Protein AF-A0A062GUG9-F1 (afdb_monomer)

Mean predicted aligned error: 9.11 Å

Secondary structure (DSSP, 8-state):
-----------TTS-GGG----HHHHHHHHHHHHHHHHHHHHHHHHHHHHHTT--HHHHHHHHHHHHHHHHHHHHHHHH-BTTB--SS-------GGGHHHHHHHIIIIIHHHHHHHHHHHHHHHHHHHHHHHHHHGGGS-HHHHHHHHH-

Nearest PDB structures (foldseek):
  7xs7-assembly1_A  TM=2.842E-01  e=5.450E+00  Saccharomyces cerevisiae

Sequence (151 aa):
MHQDNINPERDPHISAEHQYLGMNKNILYGLQHVLTMYGGIIAPPLIIGAAAGLDASEIGLLVAAALFVGGLATVIQTIGFKYFGAKLPIVQGVSFAGVATILAIVSTGGGLPSAFGAVIVASLIGLLITPFFAKIIRFFPPVVTGCVITI

Foldseek 3Di:
DDDDDDDDPPPPPDDPQRDDPDPVVVVVVVVVVCVVCLVVQLVLLQLLCVLLVHDPVVSVVSSVVQSVVQVVLQVCQCCDDPPHHPVGNDGGGDDPLCSVVLSVCSVVPVGDVNSVVVVVVVVVVCVVCVVVVVVVCVVQPPVNVVVSVVD

Structure (mmCIF, N/CA/C/O backbone):
data_AF-A0A062GUG9-F1
#
_entry.id   AF-A0A062GUG9-F1
#
loop_
_atom_site.group_PDB
_atom_site.id
_atom_site.type_symbol
_atom_site.label_atom_id
_atom_site.label_alt_id
_atom_site.label_comp_id
_atom_site.label_asym_id
_atom_site.label_entity_id
_atom_site.label_seq_id
_atom_site.pdbx_PDB_ins_code
_atom_site.Cartn_x
_atom_site.Cartn_y
_atom_site.Cartn_z
_atom_site.occupancy
_atom_site.B_iso_or_equiv
_atom_site.auth_seq_id
_atom_site.auth_comp_id
_atom_site.auth_asym_id
_atom_site.auth_atom_id
_atom_site.pdbx_PDB_model_num
ATOM 1 N N . MET A 1 1 ? 46.266 7.293 -4.626 1.00 39.06 1 MET A N 1
ATOM 2 C CA . MET A 1 1 ? 46.347 8.559 -5.384 1.00 39.06 1 MET A CA 1
ATOM 3 C C . MET A 1 1 ? 45.973 8.275 -6.830 1.00 39.06 1 MET A C 1
ATOM 5 O O . MET A 1 1 ? 46.836 7.924 -7.617 1.00 39.06 1 MET A O 1
ATOM 9 N N . HIS A 1 2 ? 44.690 8.376 -7.164 1.00 39.53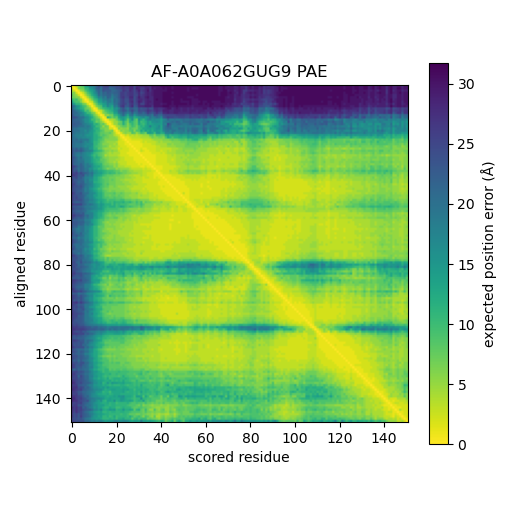 2 HIS A N 1
ATOM 10 C CA . HIS A 1 2 ? 44.274 8.688 -8.529 1.00 39.53 2 HIS A CA 1
ATOM 11 C C . HIS A 1 2 ? 42.963 9.460 -8.408 1.00 39.53 2 HIS A C 1
ATOM 13 O O . HIS A 1 2 ? 41.889 8.891 -8.236 1.00 39.53 2 HIS A O 1
ATOM 19 N N . GLN A 1 3 ? 43.116 10.776 -8.271 1.00 50.91 3 GLN A N 1
ATOM 20 C CA . GLN A 1 3 ? 42.037 11.717 -8.503 1.00 50.91 3 GLN A CA 1
ATOM 21 C C . GLN A 1 3 ? 41.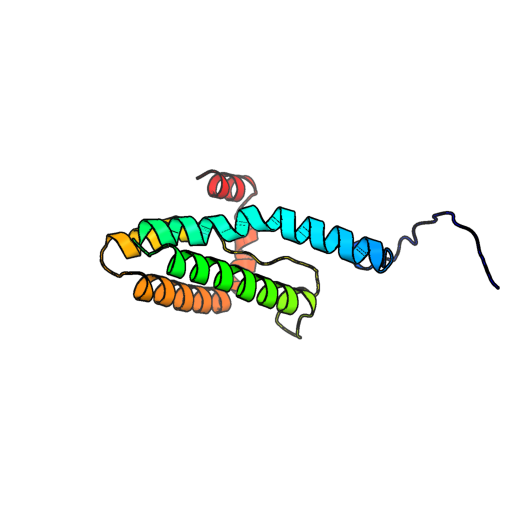984 11.924 -10.013 1.00 50.91 3 GLN A C 1
ATOM 23 O O . GLN A 1 3 ? 42.830 12.643 -10.527 1.00 50.91 3 GLN A O 1
ATOM 28 N N . ASP A 1 4 ? 40.992 11.340 -10.679 1.00 42.66 4 ASP A N 1
ATOM 29 C CA . ASP A 1 4 ? 40.610 11.732 -12.035 1.00 42.66 4 ASP A CA 1
ATOM 30 C C . ASP A 1 4 ? 39.196 12.325 -11.990 1.00 42.66 4 ASP A C 1
ATOM 32 O O . ASP A 1 4 ? 38.173 11.653 -12.062 1.00 42.66 4 ASP A O 1
ATOM 36 N N . ASN A 1 5 ? 39.183 13.618 -11.681 1.00 45.44 5 ASN A N 1
ATOM 37 C CA . ASN A 1 5 ? 38.521 14.680 -12.437 1.00 45.44 5 ASN A CA 1
ATOM 38 C C . ASN A 1 5 ? 37.211 14.350 -13.208 1.00 45.44 5 ASN A C 1
ATOM 40 O O . ASN A 1 5 ? 37.215 14.040 -14.393 1.00 45.44 5 ASN A O 1
ATOM 44 N N . ILE A 1 6 ? 36.081 14.520 -12.518 1.00 56.31 6 ILE A N 1
ATOM 45 C CA . ILE A 1 6 ? 34.860 15.247 -12.936 1.00 56.31 6 ILE A CA 1
ATOM 46 C C . ILE A 1 6 ? 34.853 15.928 -14.337 1.00 56.31 6 ILE A C 1
ATOM 48 O O . ILE A 1 6 ? 35.359 17.036 -14.470 1.00 56.31 6 ILE A O 1
ATOM 52 N N . ASN A 1 7 ? 34.156 15.349 -15.334 1.00 44.03 7 ASN A N 1
ATOM 53 C CA . ASN A 1 7 ? 33.018 15.948 -16.088 1.00 44.03 7 ASN A CA 1
ATOM 54 C C . ASN A 1 7 ? 32.365 14.895 -17.037 1.00 44.03 7 ASN A C 1
ATOM 56 O O . ASN A 1 7 ? 32.969 13.857 -17.280 1.00 44.03 7 ASN A O 1
ATOM 60 N N . PRO A 1 8 ? 31.127 15.065 -17.546 1.00 45.12 8 PRO A N 1
ATOM 61 C CA . PRO A 1 8 ? 29.969 14.252 -17.207 1.00 45.12 8 PRO A CA 1
ATOM 62 C C . PRO A 1 8 ? 29.394 13.627 -18.486 1.00 45.12 8 PRO A C 1
ATOM 64 O O . PRO A 1 8 ? 28.222 13.829 -18.815 1.00 45.12 8 PRO A O 1
ATOM 67 N N . GLU A 1 9 ? 30.241 12.973 -19.278 1.00 45.62 9 GLU A N 1
ATOM 68 C CA . GLU A 1 9 ? 29.782 12.256 -20.465 1.00 45.62 9 GLU A CA 1
ATOM 69 C C . GLU A 1 9 ? 28.974 11.054 -19.980 1.00 45.62 9 GLU A C 1
ATOM 71 O O . GLU A 1 9 ? 29.485 10.000 -19.612 1.00 45.62 9 GLU A O 1
ATOM 76 N N . ARG A 1 10 ? 27.676 11.321 -19.859 1.00 56.25 10 ARG A N 1
ATOM 77 C CA . ARG A 1 10 ? 26.579 10.406 -19.606 1.00 56.25 10 ARG A CA 1
ATOM 78 C C . ARG A 1 10 ? 26.765 9.216 -20.540 1.00 56.25 10 ARG A C 1
ATOM 80 O O . ARG A 1 10 ? 26.409 9.326 -21.708 1.00 56.25 10 ARG A O 1
ATOM 87 N N . ASP A 1 11 ? 27.345 8.126 -20.037 1.00 51.84 11 ASP A N 1
ATOM 88 C CA . ASP A 1 11 ? 27.415 6.874 -20.786 1.00 51.84 11 ASP A CA 1
ATOM 89 C C . ASP A 1 11 ? 25.983 6.560 -21.259 1.00 51.84 11 ASP A C 1
ATOM 91 O O . ASP A 1 11 ? 25.103 6.339 -20.413 1.00 51.84 11 ASP A O 1
ATOM 95 N N . PRO A 1 12 ? 25.695 6.626 -22.574 1.00 55.00 12 PRO A N 1
ATOM 96 C CA . PRO A 1 12 ? 24.333 6.518 -23.086 1.00 55.00 12 PRO A CA 1
ATOM 97 C C . PRO A 1 12 ? 23.713 5.145 -22.810 1.00 55.00 12 PRO A C 1
ATOM 99 O O . PRO A 1 12 ? 22.513 4.966 -23.010 1.00 55.00 12 PRO A O 1
ATOM 102 N N . HIS A 1 13 ? 24.523 4.174 -22.374 1.00 56.25 13 HIS A N 1
ATOM 103 C CA . HIS A 1 13 ? 24.124 2.786 -22.199 1.00 56.25 13 HIS A CA 1
ATOM 104 C C . HIS A 1 13 ? 23.746 2.404 -20.762 1.00 56.25 13 HIS A C 1
ATOM 106 O O . HIS A 1 13 ? 23.188 1.323 -20.567 1.00 56.25 13 HIS A O 1
ATOM 112 N N . ILE A 1 14 ? 23.971 3.265 -19.759 1.00 59.12 14 ILE A N 1
ATOM 113 C CA . ILE A 1 14 ? 23.524 3.000 -18.381 1.00 59.12 14 ILE A CA 1
ATOM 114 C C . ILE A 1 14 ? 22.201 3.724 -18.140 1.00 59.12 14 ILE A C 1
ATOM 116 O O . ILE A 1 14 ? 22.156 4.942 -17.952 1.00 59.12 14 ILE A O 1
ATOM 120 N N . SER A 1 15 ? 21.117 2.949 -18.129 1.00 63.91 15 SER A N 1
ATOM 121 C CA . SER A 1 15 ? 19.783 3.448 -17.804 1.00 63.91 15 SER A CA 1
ATOM 122 C C . SER A 1 15 ? 19.774 4.095 -16.410 1.00 63.91 15 SER A C 1
ATOM 124 O O . SER A 1 15 ? 20.456 3.626 -15.492 1.00 63.91 15 SER A O 1
ATOM 126 N N . ALA A 1 16 ? 19.059 5.212 -16.256 1.00 65.19 16 ALA A N 1
ATOM 127 C CA . ALA A 1 16 ? 19.159 6.097 -15.089 1.00 65.19 16 ALA A CA 1
ATOM 128 C C . ALA A 1 16 ? 18.867 5.381 -13.752 1.00 65.19 16 ALA A C 1
ATOM 130 O O . ALA A 1 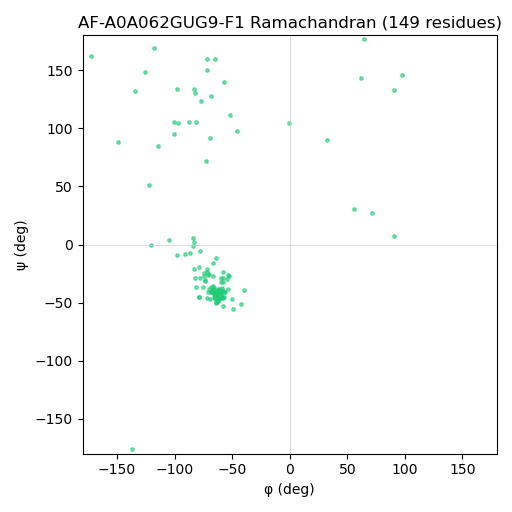16 ? 19.438 5.729 -12.722 1.00 65.19 16 ALA A O 1
ATOM 131 N N . GLU A 1 17 ? 18.035 4.343 -13.779 1.00 64.50 17 GLU A N 1
ATOM 132 C CA . GLU A 1 17 ? 17.684 3.482 -12.647 1.00 64.50 17 GLU A CA 1
ATOM 133 C C . GLU A 1 17 ? 18.843 2.627 -12.108 1.00 64.50 17 GLU A C 1
ATOM 135 O O . GLU A 1 17 ? 18.758 2.126 -10.988 1.00 64.50 17 GLU A O 1
ATOM 140 N N . HIS A 1 18 ? 19.933 2.474 -12.865 1.00 63.16 18 HIS A N 1
ATOM 141 C CA . HIS A 1 18 ? 21.117 1.707 -12.467 1.00 63.16 18 HIS A CA 1
ATOM 142 C C . HIS A 1 18 ? 22.308 2.589 -12.069 1.00 63.16 18 HIS A C 1
ATOM 144 O O . HIS A 1 18 ? 23.385 2.077 -11.759 1.00 63.16 18 HIS A O 1
ATOM 150 N N . GLN A 1 19 ? 22.135 3.913 -12.048 1.00 70.44 19 GLN A N 1
ATOM 151 C CA . GLN A 1 19 ? 23.203 4.832 -11.669 1.00 70.44 19 GLN A CA 1
ATOM 152 C C . GLN A 1 19 ? 23.405 4.862 -10.150 1.00 70.44 19 GLN A C 1
ATOM 154 O O . GLN A 1 19 ? 22.504 5.179 -9.374 1.00 70.44 19 GLN A O 1
ATOM 159 N N . TYR A 1 20 ? 24.631 4.580 -9.710 1.00 72.38 20 TYR A N 1
ATOM 160 C CA . TYR A 1 20 ? 25.021 4.703 -8.310 1.00 72.38 20 TYR A CA 1
ATOM 161 C C . TYR A 1 20 ? 25.493 6.134 -8.013 1.00 72.38 20 TYR A C 1
ATOM 163 O O . TYR A 1 20 ? 26.599 6.524 -8.380 1.00 72.38 20 TYR A O 1
ATOM 171 N N . LEU A 1 21 ? 24.666 6.926 -7.321 1.00 69.50 21 LEU A N 1
ATOM 172 C CA . LEU A 1 21 ? 24.940 8.342 -7.020 1.00 69.50 21 LEU A CA 1
ATOM 173 C C . LEU A 1 21 ? 25.834 8.549 -5.777 1.00 69.50 21 LEU A C 1
ATOM 175 O O . LEU A 1 21 ? 26.122 9.688 -5.399 1.00 69.50 21 LEU A O 1
ATOM 179 N N . GLY A 1 22 ? 26.288 7.461 -5.143 1.00 80.56 22 GLY A N 1
ATOM 180 C CA . GLY A 1 22 ? 27.040 7.457 -3.887 1.00 80.56 22 GLY A CA 1
ATOM 181 C C . GLY A 1 22 ? 26.158 7.197 -2.660 1.00 80.56 22 GLY A C 1
ATOM 182 O O . GLY A 1 22 ? 25.011 7.637 -2.600 1.00 80.56 22 GLY A O 1
ATOM 183 N N . MET A 1 23 ? 26.710 6.504 -1.655 1.00 81.31 23 MET A N 1
ATOM 184 C CA . MET A 1 23 ? 25.984 6.018 -0.467 1.00 81.31 23 MET A CA 1
ATOM 185 C C . MET A 1 23 ? 25.153 7.114 0.223 1.00 81.31 23 MET A C 1
ATOM 187 O O . MET A 1 23 ? 23.967 6.928 0.478 1.00 81.31 23 MET A O 1
ATOM 191 N N . ASN A 1 24 ? 25.746 8.290 0.448 1.00 85.44 24 ASN A N 1
ATOM 192 C CA . ASN A 1 24 ? 25.082 9.397 1.144 1.00 85.44 24 ASN A CA 1
ATOM 193 C C . ASN A 1 24 ? 23.877 9.944 0.363 1.00 85.44 24 ASN A C 1
ATOM 195 O O . ASN A 1 24 ? 22.830 10.214 0.948 1.00 85.44 24 ASN A O 1
ATOM 199 N N . LYS A 1 25 ? 24.011 10.091 -0.962 1.00 85.00 25 LYS A N 1
ATOM 200 C CA . LYS A 1 25 ? 22.926 10.590 -1.818 1.00 85.00 25 LYS A CA 1
ATOM 201 C C . LYS A 1 25 ? 21.813 9.556 -1.951 1.00 85.00 25 LYS A C 1
ATOM 203 O O . LYS A 1 25 ? 20.649 9.920 -1.851 1.00 85.00 25 LYS A O 1
ATOM 208 N N . ASN A 1 26 ? 22.158 8.277 -2.093 1.00 84.75 26 ASN A N 1
ATOM 209 C CA . ASN A 1 26 ? 21.177 7.194 -2.172 1.00 84.75 26 ASN A CA 1
ATOM 210 C C . ASN A 1 26 ? 20.343 7.080 -0.889 1.00 84.75 26 ASN A C 1
ATOM 212 O O . ASN A 1 26 ? 19.129 6.919 -0.971 1.00 84.75 26 ASN A O 1
ATOM 216 N N . ILE A 1 27 ? 20.968 7.218 0.286 1.00 87.38 27 ILE A N 1
ATOM 217 C CA . ILE A 1 27 ? 20.247 7.229 1.567 1.00 87.38 27 ILE A CA 1
ATOM 218 C C . ILE A 1 27 ? 19.317 8.443 1.652 1.00 87.38 27 ILE A C 1
ATOM 220 O O . ILE A 1 27 ? 18.154 8.293 2.020 1.00 87.38 27 ILE A O 1
ATOM 224 N N . LEU A 1 28 ? 19.794 9.635 1.278 1.00 90.81 28 LEU A N 1
ATOM 225 C CA . LEU A 1 28 ? 18.988 10.855 1.349 1.00 90.81 28 LEU A CA 1
ATOM 226 C C . LEU A 1 28 ? 17.790 10.818 0.388 1.00 90.81 28 LEU A C 1
ATOM 228 O O . LEU A 1 28 ? 16.673 11.136 0.794 1.00 90.81 28 LEU A O 1
ATOM 232 N N . TYR A 1 29 ? 17.995 10.386 -0.859 1.00 88.06 29 TYR A N 1
ATOM 233 C CA . TYR A 1 29 ? 16.908 10.216 -1.824 1.00 88.06 29 TYR A CA 1
ATOM 234 C C . TYR A 1 29 ? 15.952 9.095 -1.422 1.00 88.06 29 TYR A C 1
ATOM 236 O O . TYR A 1 29 ? 14.743 9.259 -1.561 1.00 88.06 29 TYR A O 1
ATOM 244 N N . GLY A 1 30 ? 16.462 7.991 -0.867 1.00 86.12 30 GLY A N 1
ATOM 245 C CA . GLY A 1 30 ? 15.632 6.929 -0.303 1.00 86.12 30 GLY A CA 1
ATOM 246 C C . GLY A 1 30 ? 14.735 7.449 0.821 1.00 86.12 30 GLY A C 1
ATOM 247 O O . GLY A 1 30 ? 13.532 7.199 0.815 1.00 86.12 30 GLY A O 1
ATOM 248 N N . LEU A 1 31 ? 15.288 8.254 1.733 1.00 88.81 31 LEU A N 1
ATOM 249 C CA . LEU A 1 31 ? 14.522 8.886 2.805 1.00 88.81 31 LEU A CA 1
ATOM 250 C C . LEU A 1 31 ? 13.468 9.855 2.256 1.00 88.81 31 LEU A C 1
ATOM 252 O O . LEU A 1 31 ? 12.309 9.778 2.651 1.00 88.81 31 LEU A O 1
ATOM 256 N N . GLN A 1 32 ? 13.837 10.731 1.316 1.00 91.31 32 GLN A N 1
ATOM 257 C CA . GLN A 1 32 ? 12.892 11.640 0.662 1.00 91.31 32 GLN A CA 1
ATOM 258 C C . GLN A 1 32 ? 11.746 10.867 -0.001 1.00 91.31 32 GLN A C 1
ATOM 260 O O . GLN A 1 32 ? 10.585 11.268 0.089 1.00 91.31 32 GLN A O 1
ATOM 265 N N . HIS A 1 33 ? 12.064 9.746 -0.643 1.00 87.25 33 HIS A N 1
ATOM 266 C CA . HIS A 1 33 ? 11.085 8.912 -1.319 1.00 87.25 33 HIS A CA 1
ATOM 267 C C . HIS A 1 33 ? 10.096 8.286 -0.327 1.00 87.25 33 HIS A C 1
ATOM 269 O O . HIS A 1 33 ? 8.885 8.376 -0.525 1.00 87.25 33 HIS A O 1
ATOM 275 N N . VAL A 1 34 ? 10.596 7.730 0.783 1.00 87.19 34 VAL A N 1
ATOM 276 C CA . VAL A 1 34 ? 9.756 7.186 1.862 1.00 87.19 34 VAL A CA 1
ATOM 277 C C . VAL A 1 34 ? 8.866 8.272 2.466 1.00 87.19 34 VAL A C 1
ATOM 279 O O . VAL A 1 34 ? 7.667 8.056 2.614 1.00 87.19 34 VAL A O 1
ATOM 282 N N . LEU A 1 35 ? 9.418 9.452 2.763 1.00 88.31 35 LEU A N 1
ATOM 283 C CA . LEU A 1 35 ? 8.657 10.573 3.327 1.00 88.31 35 LEU A CA 1
ATOM 284 C C . LEU A 1 35 ? 7.558 11.066 2.379 1.00 88.31 35 LEU A C 1
ATOM 286 O O . LEU A 1 35 ? 6.460 11.385 2.825 1.00 88.31 35 LEU A O 1
ATOM 290 N N . THR A 1 36 ? 7.833 11.086 1.075 1.00 89.25 36 THR A N 1
ATOM 291 C CA . THR A 1 36 ? 6.850 11.489 0.057 1.00 89.25 36 THR A CA 1
ATOM 292 C C . THR A 1 36 ? 5.716 10.468 -0.050 1.00 89.25 36 THR A C 1
ATOM 294 O O . THR A 1 36 ? 4.549 10.842 -0.134 1.00 89.25 36 THR A O 1
ATOM 297 N N . MET A 1 37 ? 6.044 9.175 0.001 1.00 88.81 37 MET A N 1
ATOM 298 C CA . MET A 1 37 ? 5.057 8.093 -0.070 1.00 88.81 37 MET A CA 1
ATOM 299 C C . MET A 1 37 ? 4.261 7.917 1.223 1.00 88.81 37 MET A C 1
ATOM 301 O O .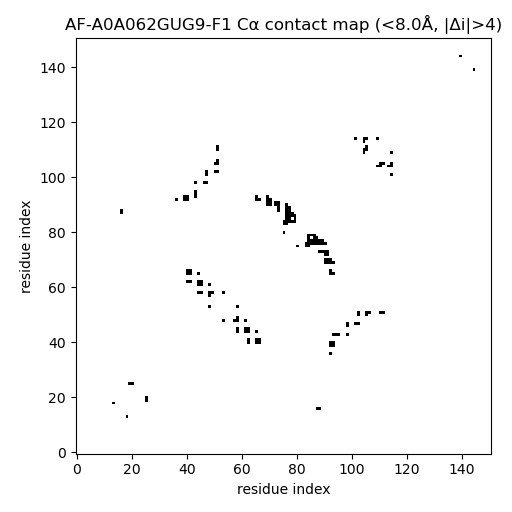 MET A 1 37 ? 3.133 7.424 1.174 1.00 88.81 37 MET A O 1
ATOM 305 N N . TYR A 1 38 ? 4.821 8.331 2.365 1.00 87.12 38 TYR A N 1
ATOM 306 C CA . TYR A 1 38 ? 4.219 8.160 3.684 1.00 87.12 38 TYR A CA 1
ATOM 307 C C . TYR A 1 38 ? 2.764 8.623 3.684 1.00 87.12 38 TYR A C 1
ATOM 309 O O . TYR A 1 38 ? 1.885 7.804 3.926 1.00 87.12 38 TYR A O 1
ATOM 317 N N . GLY A 1 39 ? 2.495 9.873 3.283 1.00 84.62 39 GLY A N 1
ATOM 318 C CA . GLY A 1 39 ? 1.146 10.451 3.275 1.00 84.62 39 GLY A CA 1
ATOM 319 C C . GLY A 1 39 ? 0.105 9.625 2.507 1.00 84.62 39 GLY A C 1
ATOM 320 O O . GLY A 1 39 ? -1.025 9.484 2.971 1.00 84.62 39 GLY A O 1
ATOM 321 N N . GLY A 1 40 ? 0.492 9.021 1.380 1.00 85.75 40 GLY A N 1
ATOM 322 C CA . GLY A 1 40 ? -0.395 8.161 0.593 1.00 85.75 40 GLY A CA 1
ATOM 323 C C . GLY A 1 40 ? -0.656 6.795 1.235 1.00 85.75 40 GLY A C 1
ATOM 324 O O . GLY A 1 40 ? -1.745 6.252 1.086 1.00 85.75 40 GLY A O 1
ATOM 325 N N . ILE A 1 41 ? 0.311 6.247 1.975 1.00 88.75 41 ILE A N 1
ATOM 326 C CA . ILE A 1 41 ? 0.218 4.905 2.570 1.00 88.75 41 ILE A CA 1
ATOM 327 C C . ILE A 1 41 ? -0.578 4.907 3.883 1.00 88.75 41 ILE A C 1
ATOM 329 O O . ILE A 1 41 ? -1.310 3.954 4.144 1.00 88.75 41 ILE A O 1
ATOM 333 N N . ILE A 1 42 ? -0.465 5.956 4.705 1.00 92.12 42 ILE A N 1
ATOM 334 C CA . ILE A 1 42 ? -1.185 6.054 5.994 1.00 92.12 42 ILE A CA 1
ATOM 335 C C . ILE A 1 42 ? -2.680 6.333 5.838 1.00 92.12 42 ILE A C 1
ATOM 337 O O . ILE A 1 42 ? -3.471 5.924 6.688 1.00 92.12 42 ILE A O 1
ATOM 341 N N . ALA A 1 43 ? -3.077 7.040 4.782 1.00 92.44 43 ALA A N 1
ATOM 342 C CA . ALA A 1 43 ? -4.449 7.506 4.624 1.00 92.44 43 ALA A CA 1
ATOM 343 C C . ALA A 1 43 ? -5.490 6.370 4.495 1.00 92.44 43 ALA A C 1
ATOM 345 O O . ALA A 1 43 ? -6.478 6.418 5.230 1.00 92.44 43 ALA A O 1
ATOM 346 N N . PRO A 1 44 ? -5.310 5.316 3.670 1.00 92.56 44 PRO A N 1
ATOM 347 C CA . PRO A 1 44 ? -6.302 4.241 3.586 1.00 92.56 44 PRO A CA 1
ATOM 348 C C . PRO A 1 44 ? -6.509 3.468 4.905 1.00 92.56 44 PRO A C 1
ATOM 350 O O . PRO A 1 44 ? -7.666 3.303 5.298 1.00 92.56 44 PRO A O 1
ATOM 353 N N . PRO A 1 45 ? -5.458 3.039 5.642 1.00 91.62 45 PRO A N 1
ATOM 354 C CA . PRO A 1 45 ? -5.616 2.429 6.966 1.00 91.62 45 PRO A CA 1
ATOM 355 C C . PRO A 1 45 ? -6.324 3.333 7.980 1.00 91.62 45 PRO A C 1
ATOM 357 O O . PRO A 1 45 ? -7.133 2.837 8.757 1.00 91.62 45 PRO A O 1
ATOM 360 N N . LEU A 1 46 ? -6.063 4.646 7.955 1.00 93.25 46 LEU A N 1
ATOM 361 C CA . LEU A 1 46 ? -6.751 5.619 8.812 1.00 93.25 46 LEU A CA 1
ATOM 362 C C . LEU A 1 46 ? -8.246 5.708 8.485 1.00 93.25 46 LEU A C 1
ATOM 364 O O . LEU A 1 46 ? -9.071 5.670 9.393 1.00 93.25 46 LEU A O 1
ATOM 368 N N . ILE A 1 47 ? -8.598 5.791 7.198 1.00 92.75 47 ILE A N 1
ATOM 369 C CA . ILE A 1 47 ? -9.992 5.883 6.738 1.00 92.75 47 ILE A CA 1
ATOM 370 C C . ILE A 1 47 ? -10.766 4.611 7.099 1.00 92.75 47 ILE A C 1
ATOM 372 O O . ILE A 1 47 ? -11.848 4.687 7.679 1.00 92.75 47 ILE A O 1
ATOM 376 N N . ILE A 1 48 ? -10.204 3.442 6.782 1.00 91.69 48 ILE A N 1
ATOM 377 C CA . ILE A 1 48 ? -10.817 2.143 7.090 1.00 91.69 48 ILE A CA 1
ATOM 378 C C . ILE A 1 48 ? -10.908 1.953 8.607 1.00 91.69 48 ILE A C 1
ATOM 380 O O . ILE A 1 48 ? -11.940 1.519 9.113 1.00 91.69 48 ILE A O 1
ATOM 384 N N . GLY A 1 49 ? -9.839 2.312 9.321 1.00 90.88 49 GLY A N 1
ATOM 385 C CA . GLY A 1 49 ? -9.730 2.208 10.768 1.00 90.88 49 GLY A CA 1
ATOM 386 C C . GLY A 1 49 ? -10.817 2.991 11.499 1.00 90.88 49 GLY A C 1
ATOM 387 O O . GLY A 1 49 ? -11.571 2.437 12.297 1.00 90.88 49 GLY A O 1
ATOM 388 N N . ALA A 1 50 ? -10.940 4.273 11.151 1.00 90.50 50 ALA A N 1
ATOM 389 C CA . ALA A 1 50 ? -11.942 5.168 11.713 1.00 90.50 50 ALA A CA 1
ATOM 390 C C . ALA A 1 50 ? -13.374 4.720 11.383 1.00 90.50 50 ALA A C 1
ATOM 392 O O . ALA A 1 50 ? -14.243 4.740 12.250 1.00 90.50 50 ALA A O 1
ATOM 393 N N . ALA A 1 51 ? -13.628 4.279 10.150 1.00 88.12 51 ALA A N 1
ATOM 394 C CA . ALA A 1 51 ? -14.959 3.839 9.745 1.00 88.12 51 ALA A CA 1
ATOM 395 C C . ALA A 1 51 ? -15.390 2.509 10.378 1.00 88.12 51 ALA A C 1
ATOM 397 O O . ALA A 1 51 ? -16.583 2.262 10.535 1.00 88.12 51 ALA A O 1
ATOM 398 N N . ALA A 1 52 ? -14.434 1.658 10.748 1.00 87.44 52 ALA A N 1
ATOM 399 C CA . ALA A 1 52 ? -14.701 0.430 11.483 1.00 87.44 52 ALA A CA 1
ATOM 400 C C . ALA A 1 52 ? -14.806 0.634 13.005 1.00 87.44 52 ALA A C 1
ATOM 402 O O . ALA A 1 52 ? -15.079 -0.332 13.714 1.00 87.44 52 ALA A O 1
ATOM 403 N N . GLY A 1 53 ? -14.619 1.864 13.501 1.00 86.62 53 GLY A N 1
ATOM 404 C CA . GLY A 1 53 ? -14.738 2.192 14.924 1.00 86.62 53 GLY A CA 1
ATOM 405 C C . GLY A 1 53 ? -13.607 1.640 15.793 1.00 86.62 53 GLY A C 1
ATOM 406 O O . GLY A 1 53 ? -13.837 1.370 16.966 1.00 86.62 53 GLY A O 1
ATOM 407 N N . LEU A 1 54 ? -12.418 1.441 15.216 1.00 89.94 54 LEU A N 1
ATOM 408 C CA . LEU A 1 54 ? -11.232 0.956 15.928 1.00 89.94 54 LEU A CA 1
ATOM 409 C C . LEU A 1 54 ? -10.652 2.025 16.862 1.00 89.94 54 LEU A C 1
ATOM 411 O O . LEU A 1 54 ? -10.689 3.223 16.560 1.00 89.94 54 LEU A O 1
ATOM 415 N N . ASP A 1 55 ? -10.026 1.578 17.946 1.00 92.75 55 ASP A N 1
ATOM 416 C CA . ASP A 1 55 ? -9.298 2.455 18.857 1.00 92.75 55 ASP A CA 1
ATOM 417 C C . ASP A 1 55 ? -7.994 2.971 18.226 1.00 92.75 55 ASP A C 1
ATOM 419 O O . ASP A 1 55 ? -7.417 2.383 17.306 1.00 92.75 55 ASP A O 1
ATOM 423 N N . ALA A 1 56 ? -7.460 4.073 18.762 1.00 90.50 56 ALA A N 1
ATOM 424 C CA . ALA A 1 56 ? -6.234 4.693 18.248 1.00 90.50 56 ALA A CA 1
ATOM 425 C C . ALA A 1 56 ? -5.020 3.738 18.239 1.00 90.50 56 ALA A C 1
ATOM 427 O O . ALA A 1 56 ? -4.161 3.835 17.360 1.00 90.50 56 ALA A O 1
ATOM 428 N N . SER A 1 57 ? -4.952 2.804 19.192 1.00 92.69 57 SER A N 1
ATOM 429 C CA . SER A 1 57 ? -3.910 1.771 19.248 1.00 92.69 57 SER A CA 1
ATOM 430 C C . SER A 1 57 ? -4.012 0.787 18.079 1.00 92.69 57 SER A C 1
ATOM 432 O O . SER A 1 57 ? -2.998 0.433 17.476 1.00 92.69 57 SER A O 1
ATOM 434 N N . GLU A 1 58 ? -5.225 0.380 17.717 1.00 92.75 58 GLU A N 1
ATOM 435 C CA . GLU A 1 58 ? -5.486 -0.575 16.642 1.00 92.75 58 GLU A CA 1
ATOM 436 C C . GLU A 1 58 ? -5.320 0.070 15.263 1.00 92.75 58 GLU A C 1
ATOM 438 O O . GLU A 1 58 ? -4.760 -0.534 14.349 1.00 92.75 58 GLU A O 1
ATOM 443 N N . ILE A 1 59 ? -5.717 1.337 15.121 1.00 93.62 59 ILE A N 1
ATOM 444 C CA . ILE A 1 59 ? -5.415 2.138 13.930 1.00 93.62 59 ILE A CA 1
ATOM 445 C C . ILE A 1 59 ? -3.896 2.276 13.761 1.00 93.62 59 ILE A C 1
ATOM 447 O O . ILE A 1 59 ? -3.376 2.092 12.659 1.00 93.62 59 ILE A O 1
ATOM 451 N N . GLY A 1 60 ? -3.166 2.537 14.850 1.00 93.44 60 GLY A N 1
ATOM 452 C CA . GLY A 1 60 ? -1.702 2.554 14.844 1.00 93.44 60 GLY A CA 1
ATOM 453 C C . GLY A 1 60 ? -1.103 1.222 14.383 1.00 93.44 60 GLY A C 1
ATOM 454 O O . GLY A 1 60 ? -0.163 1.210 13.586 1.00 93.44 60 GLY A O 1
ATOM 455 N N . LEU A 1 61 ? -1.691 0.101 14.810 1.00 94.00 61 LEU A N 1
ATOM 456 C CA . LEU A 1 61 ? -1.297 -1.232 14.358 1.00 94.00 61 LEU A CA 1
ATOM 457 C C . LEU A 1 61 ? -1.567 -1.439 12.860 1.00 94.00 61 LEU A C 1
ATOM 459 O O . LEU A 1 61 ? -0.694 -1.952 12.162 1.00 94.00 61 LEU A O 1
ATOM 463 N N . LEU A 1 62 ? -2.724 -1.012 12.343 1.00 92.56 62 LEU A N 1
ATOM 464 C CA . LEU A 1 62 ? -3.042 -1.086 10.911 1.00 92.56 62 LEU A CA 1
ATOM 465 C C . LEU A 1 62 ? -2.064 -0.271 10.064 1.00 92.56 62 LEU A C 1
ATOM 467 O O . LEU A 1 62 ? -1.604 -0.741 9.024 1.00 92.56 62 LEU A O 1
ATOM 471 N N . VAL A 1 63 ? -1.718 0.933 10.518 1.00 93.25 63 VAL A N 1
ATOM 472 C CA . VAL A 1 63 ? -0.724 1.791 9.864 1.00 93.25 63 VAL A CA 1
ATOM 473 C C . VAL A 1 63 ? 0.650 1.124 9.852 1.00 93.25 63 VAL A C 1
ATOM 475 O O . VAL A 1 63 ? 1.289 1.044 8.800 1.00 93.25 63 VAL A O 1
ATOM 478 N N . ALA A 1 64 ? 1.101 0.612 10.998 1.00 93.50 64 ALA A N 1
ATOM 479 C CA . ALA A 1 64 ? 2.383 -0.076 11.104 1.00 93.50 64 ALA A CA 1
ATOM 480 C C . ALA A 1 64 ? 2.427 -1.324 10.208 1.00 93.50 64 ALA A C 1
ATOM 482 O O . ALA A 1 64 ? 3.404 -1.532 9.488 1.00 93.50 64 ALA A O 1
ATOM 483 N N . ALA A 1 65 ? 1.350 -2.113 10.191 1.00 93.38 65 ALA A N 1
ATOM 484 C CA . ALA A 1 65 ? 1.218 -3.282 9.331 1.00 93.38 65 ALA A CA 1
ATOM 485 C C . ALA A 1 65 ? 1.244 -2.903 7.842 1.00 93.38 65 ALA A C 1
ATOM 487 O O . ALA A 1 65 ? 1.954 -3.537 7.064 1.00 93.38 65 ALA A O 1
ATOM 488 N N . ALA A 1 66 ? 0.535 -1.844 7.442 1.00 92.06 66 ALA A N 1
ATOM 489 C CA . ALA A 1 66 ? 0.519 -1.357 6.065 1.00 92.06 66 ALA A CA 1
ATOM 490 C C . ALA A 1 66 ? 1.908 -0.901 5.592 1.00 92.06 66 ALA A C 1
ATOM 492 O O . ALA A 1 66 ? 2.342 -1.279 4.503 1.00 92.06 66 ALA A O 1
ATOM 493 N N . LEU A 1 67 ? 2.629 -0.136 6.418 1.00 92.38 67 LEU A N 1
ATOM 494 C CA . LEU A 1 67 ? 3.993 0.311 6.115 1.00 92.38 67 LEU A CA 1
ATOM 495 C C . LEU A 1 67 ? 4.971 -0.865 6.044 1.00 92.38 67 LEU A C 1
ATOM 497 O O . LEU A 1 67 ? 5.800 -0.926 5.137 1.00 92.38 67 LEU A O 1
ATOM 501 N N . PHE A 1 68 ? 4.850 -1.821 6.965 1.00 93.44 68 PHE A N 1
ATOM 502 C CA . PHE A 1 68 ? 5.697 -3.007 6.995 1.00 93.44 68 PHE A CA 1
ATOM 503 C C . PHE A 1 68 ? 5.491 -3.889 5.757 1.00 93.44 68 PHE A C 1
ATOM 505 O O . PHE A 1 68 ? 6.451 -4.232 5.066 1.00 93.44 68 PHE A O 1
ATOM 512 N N . VAL A 1 69 ? 4.236 -4.214 5.434 1.00 92.50 69 VAL A N 1
ATOM 513 C CA . VAL A 1 69 ? 3.897 -5.049 4.276 1.00 92.50 69 VAL A CA 1
ATOM 514 C C . VAL A 1 69 ? 4.205 -4.323 2.964 1.00 92.50 69 VAL A C 1
ATOM 516 O O . VAL A 1 69 ? 4.751 -4.944 2.056 1.00 92.50 69 VAL A O 1
ATOM 519 N N . GLY A 1 70 ? 3.938 -3.017 2.862 1.00 91.38 70 GLY A N 1
ATOM 520 C CA . GLY A 1 70 ? 4.295 -2.207 1.690 1.00 91.38 70 GLY A CA 1
ATOM 521 C C . GLY A 1 70 ? 5.807 -2.141 1.454 1.00 91.38 70 GLY A C 1
ATOM 522 O O . GLY A 1 70 ? 6.275 -2.303 0.324 1.00 91.38 70 GLY A O 1
ATOM 523 N N . GLY A 1 71 ? 6.597 -2.005 2.524 1.00 90.31 71 GLY A N 1
ATOM 524 C CA . GLY A 1 71 ? 8.056 -2.089 2.462 1.00 90.31 71 GLY A CA 1
ATOM 525 C C . GLY A 1 71 ? 8.538 -3.462 1.991 1.00 90.31 71 GLY A C 1
ATOM 526 O O . GLY A 1 71 ? 9.342 -3.550 1.062 1.00 90.31 71 GLY A O 1
ATOM 527 N N . LEU A 1 72 ? 7.994 -4.541 2.559 1.00 91.69 72 LEU A N 1
ATOM 528 C CA . LEU A 1 72 ? 8.316 -5.907 2.143 1.00 91.69 72 LEU A CA 1
ATOM 529 C C . LEU A 1 72 ? 7.955 -6.155 0.670 1.00 91.69 72 LEU A C 1
ATOM 531 O O . LEU A 1 72 ? 8.770 -6.680 -0.086 1.00 91.69 72 LEU A O 1
ATOM 535 N N . ALA A 1 73 ? 6.767 -5.729 0.243 1.00 90.12 73 ALA A N 1
ATOM 536 C CA . ALA A 1 73 ? 6.317 -5.838 -1.140 1.00 90.12 73 ALA A CA 1
ATOM 537 C C . ALA A 1 73 ? 7.224 -5.046 -2.094 1.00 90.12 73 ALA A C 1
ATOM 539 O O . ALA A 1 73 ? 7.580 -5.544 -3.159 1.00 90.12 73 ALA A O 1
ATOM 540 N N . THR A 1 74 ? 7.674 -3.856 -1.691 1.00 89.88 74 THR A N 1
ATOM 541 C CA . THR A 1 74 ? 8.644 -3.050 -2.449 1.00 89.88 74 THR A CA 1
ATOM 542 C C . THR A 1 74 ? 9.979 -3.776 -2.607 1.00 89.88 74 THR A C 1
ATOM 544 O O . THR A 1 74 ? 10.530 -3.822 -3.708 1.00 89.88 74 THR A O 1
ATOM 547 N N . VAL A 1 75 ? 10.496 -4.388 -1.537 1.00 89.12 75 VAL A N 1
ATOM 548 C CA . VAL A 1 75 ? 11.736 -5.178 -1.586 1.00 89.12 75 VAL A CA 1
ATOM 549 C C . VAL A 1 75 ? 11.575 -6.379 -2.518 1.00 89.12 75 VAL A C 1
ATOM 551 O O . VAL A 1 75 ? 12.428 -6.600 -3.375 1.00 89.12 75 VAL A O 1
ATOM 554 N N . ILE A 1 76 ? 10.462 -7.111 -2.416 1.00 89.56 76 ILE A N 1
ATOM 555 C CA . ILE A 1 76 ? 10.154 -8.245 -3.299 1.00 89.56 76 ILE A CA 1
ATOM 556 C C . ILE A 1 76 ? 10.083 -7.792 -4.765 1.00 89.56 76 ILE A C 1
ATOM 558 O O . ILE A 1 76 ? 10.652 -8.447 -5.638 1.00 89.56 76 ILE A O 1
ATOM 562 N N . GLN A 1 77 ? 9.439 -6.655 -5.038 1.00 87.44 77 GLN A N 1
ATOM 563 C CA . GLN A 1 77 ? 9.295 -6.099 -6.383 1.00 87.44 77 GLN A CA 1
ATOM 564 C C . GLN A 1 77 ? 10.637 -5.639 -6.977 1.00 87.44 77 GLN A C 1
ATOM 566 O O . GLN A 1 77 ? 10.863 -5.799 -8.181 1.00 87.44 77 GLN A O 1
ATOM 571 N N . THR A 1 78 ? 11.518 -5.108 -6.122 1.00 86.50 78 THR A N 1
ATOM 572 C CA . THR A 1 78 ? 12.836 -4.577 -6.494 1.00 86.50 78 THR A CA 1
ATOM 573 C C . THR A 1 78 ? 13.863 -5.685 -6.712 1.00 86.50 78 THR A C 1
ATOM 575 O O . THR A 1 78 ? 14.581 -5.652 -7.705 1.00 86.50 78 THR A O 1
ATOM 578 N N . ILE A 1 79 ? 13.932 -6.682 -5.822 1.00 85.88 79 ILE A N 1
ATOM 579 C CA . ILE A 1 79 ? 14.846 -7.825 -5.977 1.00 85.88 79 ILE A CA 1
ATOM 580 C C . ILE A 1 79 ? 14.378 -8.705 -7.141 1.00 85.88 79 ILE A C 1
ATOM 582 O O . ILE A 1 79 ? 15.174 -9.050 -8.013 1.00 85.88 79 ILE A O 1
ATOM 586 N N . GLY A 1 80 ? 13.077 -9.013 -7.174 1.00 79.06 80 GLY A N 1
ATOM 587 C CA . GLY A 1 80 ? 12.438 -9.854 -8.179 1.00 79.06 80 GLY A CA 1
ATOM 588 C C . GLY A 1 80 ? 12.950 -11.303 -8.221 1.00 79.06 80 GLY A C 1
ATOM 589 O O . GLY A 1 80 ? 14.134 -11.606 -8.108 1.00 79.06 80 GLY A O 1
ATOM 590 N N . PHE A 1 81 ? 12.043 -12.238 -8.469 1.00 80.12 81 PHE A N 1
ATOM 591 C CA . PHE A 1 81 ? 12.311 -13.635 -8.802 1.00 80.12 81 PHE A CA 1
ATOM 592 C C . PHE A 1 81 ? 11.772 -13.954 -10.204 1.00 80.12 81 PHE A C 1
ATOM 594 O O . PHE A 1 81 ? 11.042 -13.170 -10.797 1.00 80.12 81 PHE A O 1
ATOM 601 N N . LYS A 1 82 ? 12.124 -15.123 -10.758 1.00 67.50 82 LYS A N 1
ATOM 602 C CA . LYS A 1 82 ? 11.880 -15.523 -12.164 1.00 67.50 82 LYS A CA 1
ATOM 603 C C . LYS A 1 82 ? 10.512 -15.119 -12.757 1.00 67.50 82 LYS A C 1
ATOM 605 O O . LYS A 1 82 ? 10.476 -14.733 -13.919 1.00 67.50 82 LYS A O 1
ATOM 610 N N . TYR A 1 83 ? 9.425 -15.206 -11.986 1.00 71.62 83 TYR A N 1
ATOM 611 C CA . TYR A 1 83 ? 8.062 -14.865 -12.428 1.00 71.62 83 TYR A CA 1
ATOM 612 C C . TYR A 1 83 ? 7.387 -13.745 -11.613 1.00 71.62 83 TYR A C 1
ATOM 614 O O . TYR A 1 83 ? 6.247 -13.397 -11.903 1.00 71.62 83 TYR A O 1
ATOM 622 N N . PHE A 1 84 ? 8.058 -13.188 -10.601 1.00 76.31 84 PHE A N 1
ATOM 623 C CA . PHE A 1 84 ? 7.487 -12.204 -9.675 1.00 76.31 84 PHE A CA 1
ATOM 624 C C . PHE A 1 84 ? 8.448 -11.040 -9.474 1.00 76.31 84 PHE A C 1
ATOM 626 O O . PHE A 1 84 ? 9.610 -11.259 -9.166 1.00 76.31 84 PHE A O 1
ATOM 633 N N . GLY A 1 85 ? 7.963 -9.807 -9.577 1.00 73.56 85 GLY A N 1
ATOM 634 C CA . GLY A 1 85 ? 8.789 -8.611 -9.420 1.00 73.56 85 GLY A CA 1
ATOM 635 C C . GLY A 1 85 ? 9.386 -8.116 -10.737 1.00 73.56 85 GLY A C 1
ATOM 636 O O . GLY A 1 85 ? 9.933 -8.877 -11.532 1.00 73.56 85 GLY A O 1
ATOM 637 N N . ALA A 1 86 ? 9.270 -6.810 -10.965 1.00 80.75 86 ALA A N 1
ATOM 638 C CA . ALA A 1 86 ? 9.726 -6.141 -12.180 1.00 80.75 86 ALA A CA 1
ATOM 639 C C . ALA A 1 86 ? 11.246 -5.910 -12.211 1.00 80.75 86 ALA A C 1
ATOM 641 O O . ALA A 1 86 ? 11.747 -5.433 -13.224 1.00 80.75 86 ALA A O 1
ATOM 642 N N . LYS A 1 87 ? 11.967 -6.223 -11.119 1.00 82.38 87 LYS A N 1
ATOM 643 C CA . LYS A 1 87 ? 13.394 -5.892 -10.925 1.00 82.38 87 LYS A CA 1
ATOM 644 C C . LYS A 1 87 ? 13.682 -4.397 -11.076 1.00 82.38 87 LYS A C 1
ATOM 646 O O . LYS A 1 87 ? 14.757 -3.987 -11.504 1.00 82.38 87 LYS A O 1
ATOM 651 N N . LEU A 1 88 ? 12.683 -3.594 -10.731 1.00 81.75 88 LEU A N 1
ATOM 652 C CA . LEU A 1 88 ? 12.715 -2.143 -10.761 1.00 81.75 88 LEU A CA 1
ATOM 653 C C . LEU A 1 88 ? 12.319 -1.629 -9.374 1.00 81.75 88 LEU A C 1
ATOM 655 O O . LEU A 1 88 ? 11.496 -2.276 -8.714 1.00 81.75 88 LEU A O 1
ATOM 659 N N . PRO A 1 89 ? 12.860 -0.478 -8.937 1.00 76.56 89 PRO A N 1
ATOM 660 C CA . PRO A 1 89 ? 12.526 0.139 -7.657 1.00 76.56 89 PRO A CA 1
ATOM 661 C C . PRO A 1 89 ? 11.114 0.746 -7.706 1.00 76.56 89 PRO A C 1
ATOM 663 O O . PRO A 1 89 ? 10.932 1.959 -7.779 1.00 76.56 89 PRO A O 1
ATOM 666 N N . ILE A 1 90 ? 10.097 -0.119 -7.711 1.00 83.31 90 ILE A N 1
ATOM 667 C CA . ILE A 1 90 ? 8.682 0.255 -7.750 1.00 83.31 90 ILE A CA 1
ATOM 668 C C . ILE A 1 90 ? 8.126 0.143 -6.336 1.00 83.31 90 ILE A C 1
ATOM 670 O O . ILE A 1 90 ? 7.869 -0.961 -5.845 1.00 83.31 90 ILE A O 1
ATOM 674 N N . VAL A 1 91 ? 7.910 1.290 -5.699 1.00 84.81 91 VAL A N 1
ATOM 675 C CA . VAL A 1 91 ? 7.351 1.334 -4.349 1.00 84.81 91 VAL A CA 1
ATOM 676 C C . VAL A 1 91 ? 5.898 0.883 -4.350 1.00 84.81 91 VAL A C 1
ATOM 678 O O . VAL A 1 91 ? 5.071 1.364 -5.122 1.00 84.81 91 VAL A O 1
ATOM 681 N N . GLN A 1 92 ? 5.617 -0.077 -3.477 1.00 89.31 92 GLN A N 1
ATOM 682 C CA . GLN A 1 92 ? 4.299 -0.641 -3.241 1.00 89.31 92 GLN A CA 1
ATOM 683 C C . GLN A 1 92 ? 3.676 0.025 -2.014 1.00 89.31 92 GLN A C 1
ATOM 685 O O . GLN A 1 92 ? 4.313 0.165 -0.970 1.00 89.31 92 GLN A O 1
ATOM 690 N N . GLY A 1 93 ? 2.415 0.421 -2.151 1.00 86.50 93 GLY A N 1
ATOM 691 C CA . GLY A 1 93 ? 1.628 1.046 -1.096 1.00 86.50 93 GLY A CA 1
ATOM 692 C C . GLY A 1 93 ? 0.213 0.483 -1.048 1.00 86.50 93 GLY A C 1
ATOM 693 O O . GLY A 1 93 ? -0.140 -0.432 -1.793 1.00 86.50 93 GLY A O 1
ATOM 694 N N . VAL A 1 94 ? -0.609 1.046 -0.165 1.00 89.00 94 VAL A N 1
ATOM 695 C CA . VAL A 1 94 ? -2.023 0.672 -0.056 1.00 89.00 94 VAL A CA 1
ATOM 696 C C . VAL A 1 94 ? -2.827 1.414 -1.124 1.00 89.00 94 VAL A C 1
ATOM 698 O O . VAL A 1 94 ? -2.698 2.626 -1.276 1.00 89.00 94 VAL A O 1
ATOM 701 N N . SER A 1 95 ? -3.655 0.688 -1.877 1.00 88.81 95 SER A N 1
ATOM 702 C CA . SER A 1 95 ? -4.482 1.271 -2.938 1.00 88.81 95 SER A CA 1
ATOM 703 C C . SER A 1 95 ? -5.773 1.877 -2.387 1.00 88.81 95 SER A C 1
ATOM 705 O O . SER A 1 95 ? -6.506 1.223 -1.644 1.00 88.81 95 SER A O 1
ATOM 707 N N . PHE A 1 96 ? -6.102 3.094 -2.828 1.00 88.56 96 PHE A N 1
ATOM 708 C CA . PHE A 1 96 ? -7.383 3.742 -2.527 1.00 88.56 96 PHE A CA 1
ATOM 709 C C . PHE A 1 96 ? -8.571 3.113 -3.261 1.00 88.56 96 PHE A C 1
ATOM 711 O O . PHE A 1 96 ? -9.701 3.224 -2.793 1.00 88.56 96 PHE A O 1
ATOM 718 N N . ALA A 1 97 ? -8.329 2.397 -4.364 1.00 88.50 97 ALA A N 1
ATOM 719 C CA . ALA A 1 97 ? -9.390 1.837 -5.202 1.00 88.50 97 ALA A CA 1
ATOM 720 C C . ALA A 1 97 ? -10.313 0.860 -4.448 1.00 88.50 97 ALA A C 1
ATOM 722 O O . ALA A 1 97 ? -11.480 0.714 -4.793 1.00 88.50 97 ALA A O 1
ATOM 723 N N . GLY A 1 98 ? -9.799 0.184 -3.414 1.00 87.44 98 GLY A N 1
ATOM 724 C CA . GLY A 1 98 ? -10.568 -0.769 -2.608 1.00 87.44 98 GLY A CA 1
ATOM 725 C C . GLY A 1 98 ? -11.259 -0.168 -1.382 1.00 87.44 98 GLY A C 1
ATOM 726 O O . GLY A 1 98 ? -12.035 -0.870 -0.736 1.00 87.44 98 GLY A O 1
ATOM 727 N N . VAL A 1 99 ? -10.991 1.098 -1.036 1.00 91.38 99 VAL A N 1
ATOM 728 C CA . VAL A 1 99 ? -11.452 1.693 0.232 1.00 91.38 99 VAL A CA 1
ATOM 729 C C . VAL A 1 99 ? -12.975 1.742 0.281 1.00 91.38 99 VAL A C 1
ATOM 731 O O . VAL A 1 99 ? -13.556 1.231 1.232 1.00 91.38 99 VAL A O 1
ATOM 734 N N . ALA A 1 100 ? -13.632 2.258 -0.761 1.00 90.31 100 ALA A N 1
ATOM 735 C CA . ALA A 1 100 ? -15.094 2.337 -0.816 1.00 90.31 100 ALA A CA 1
ATOM 736 C C . ALA A 1 100 ? -15.766 0.961 -0.634 1.00 90.31 100 ALA A C 1
ATOM 738 O O . ALA A 1 100 ? -16.732 0.831 0.117 1.00 90.31 100 ALA A O 1
ATOM 739 N N . THR A 1 101 ? -15.211 -0.084 -1.254 1.00 90.88 101 THR A N 1
ATOM 740 C CA . THR A 1 101 ? -15.710 -1.460 -1.126 1.00 90.88 101 THR A CA 1
ATOM 741 C C . THR A 1 101 ? -15.539 -2.000 0.292 1.00 90.88 101 THR A C 1
ATOM 743 O O . THR A 1 101 ? -16.464 -2.597 0.837 1.00 90.88 101 THR A O 1
ATOM 746 N N . ILE A 1 102 ? -14.380 -1.770 0.918 1.00 91.75 102 ILE A N 1
ATOM 747 C CA . ILE A 1 102 ? -14.127 -2.176 2.308 1.00 91.75 102 ILE A CA 1
ATOM 748 C C . ILE A 1 102 ? -15.114 -1.485 3.253 1.00 91.75 102 ILE A C 1
ATOM 750 O O . ILE A 1 102 ? -15.719 -2.147 4.094 1.00 91.75 102 ILE A O 1
ATOM 754 N N . LEU A 1 103 ? -15.332 -0.179 3.075 1.00 91.50 103 LEU A N 1
ATOM 755 C CA . LEU A 1 103 ? -16.292 0.590 3.870 1.00 91.50 103 LEU A CA 1
ATOM 756 C C . LEU A 1 103 ? -17.721 0.048 3.732 1.00 91.50 103 LEU A C 1
ATOM 758 O O . LEU A 1 103 ? -18.433 -0.052 4.728 1.00 91.50 103 LEU A O 1
ATOM 762 N N . ALA A 1 104 ? -18.124 -0.357 2.526 1.00 91.38 104 ALA A N 1
ATOM 763 C CA . ALA A 1 104 ? -19.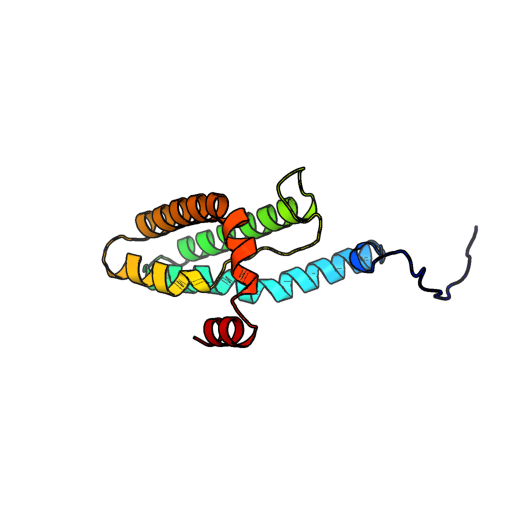430 -0.965 2.287 1.00 91.38 104 ALA A CA 1
ATOM 764 C C . ALA A 1 104 ? -19.595 -2.333 2.978 1.00 91.38 104 ALA A C 1
ATOM 766 O O . ALA A 1 104 ? -20.667 -2.647 3.491 1.00 91.38 104 ALA A O 1
ATOM 767 N N . ILE A 1 105 ? -18.543 -3.155 3.032 1.00 90.69 105 ILE A N 1
ATOM 768 C CA . ILE A 1 105 ? -18.577 -4.451 3.737 1.00 90.69 105 ILE A CA 1
ATOM 769 C C . ILE A 1 105 ? -18.674 -4.241 5.254 1.00 90.69 105 ILE A C 1
ATOM 771 O O . ILE A 1 105 ? -19.425 -4.931 5.946 1.00 90.69 105 ILE A O 1
ATOM 775 N N . VAL A 1 106 ? -17.935 -3.262 5.778 1.00 88.31 106 VAL A N 1
ATOM 776 C CA . VAL A 1 106 ? -17.963 -2.925 7.204 1.00 88.31 106 VAL A CA 1
ATOM 777 C C . VAL A 1 106 ? -19.341 -2.391 7.607 1.00 88.31 106 VAL A C 1
ATOM 779 O O . VAL A 1 106 ? -19.891 -2.845 8.609 1.00 88.31 106 VAL A O 1
ATOM 782 N N . SER A 1 107 ? -19.941 -1.501 6.810 1.00 85.69 107 SER A N 1
ATOM 783 C CA . SER A 1 107 ? -21.251 -0.906 7.117 1.00 85.69 107 SER A CA 1
ATOM 784 C C . SER A 1 107 ? -22.421 -1.888 7.012 1.00 85.69 107 SER A C 1
ATOM 786 O O . SER A 1 107 ? -23.428 -1.719 7.694 1.00 85.69 107 SER A O 1
ATOM 788 N N . THR A 1 108 ? -22.287 -2.939 6.202 1.00 85.75 108 THR A N 1
ATOM 789 C CA . THR A 1 108 ? -23.302 -3.996 6.041 1.00 85.75 108 THR A CA 1
ATOM 790 C C . THR A 1 108 ? -23.216 -5.095 7.108 1.00 85.75 108 THR A C 1
ATOM 792 O O . THR A 1 108 ? -23.964 -6.069 7.049 1.00 85.75 108 THR A O 1
ATOM 795 N N . GLY A 1 109 ? -22.347 -4.937 8.115 1.00 74.31 109 GLY A N 1
ATOM 796 C CA . GLY A 1 109 ? -22.251 -5.834 9.271 1.00 74.31 109 GLY A CA 1
ATOM 797 C C . GLY A 1 109 ? -21.268 -6.995 9.108 1.00 74.31 109 GLY A C 1
ATOM 798 O O . GLY A 1 109 ? -21.187 -7.849 9.986 1.00 74.31 109 GLY A O 1
ATOM 799 N N . GLY A 1 110 ? -20.484 -7.030 8.025 1.00 75.00 110 GLY A N 1
ATOM 800 C CA . GLY A 1 110 ? -19.432 -8.033 7.848 1.00 75.00 110 GLY A CA 1
ATOM 801 C C . GLY A 1 110 ? -18.214 -7.816 8.760 1.00 75.00 110 GLY A C 1
ATOM 802 O O . GLY A 1 110 ? -17.454 -8.754 9.016 1.00 75.00 110 GLY A O 1
ATOM 803 N N . GLY A 1 111 ? -17.990 -6.586 9.231 1.00 86.19 111 GLY A N 1
ATOM 804 C CA . GLY A 1 111 ? -16.816 -6.214 10.027 1.00 86.19 111 GLY A CA 1
ATOM 805 C C . GLY A 1 111 ? -15.477 -6.320 9.275 1.00 86.19 111 GLY A C 1
ATOM 806 O O . GLY A 1 111 ? -15.401 -6.760 8.127 1.00 86.19 111 GLY A O 1
ATOM 807 N N . LEU A 1 112 ? -14.386 -5.927 9.940 1.00 86.12 112 LEU A N 1
ATOM 808 C CA . LEU A 1 112 ? -13.026 -5.957 9.373 1.00 86.12 112 LEU A CA 1
ATOM 809 C C . LEU A 1 112 ? -12.541 -7.348 8.924 1.00 86.12 112 LEU A C 1
ATOM 811 O O . LEU A 1 112 ? -11.923 -7.426 7.860 1.00 86.12 112 LEU A O 1
ATOM 815 N N . PRO A 1 113 ? -12.800 -8.452 9.656 1.00 89.00 113 PRO A N 1
ATOM 816 C CA . PRO A 1 113 ? -12.312 -9.768 9.247 1.00 89.00 113 PRO A CA 1
ATOM 817 C C . PRO A 1 113 ? -12.882 -10.227 7.903 1.00 89.00 113 PRO A C 1
ATOM 819 O O . PRO A 1 113 ? -12.151 -10.794 7.091 1.00 89.00 113 PRO A O 1
ATOM 822 N N . SER A 1 114 ? -14.164 -9.953 7.633 1.00 89.81 114 SER A N 1
ATOM 823 C CA . SER A 1 114 ? -14.768 -10.295 6.341 1.00 89.81 114 SER A CA 1
ATOM 824 C C . SER A 1 114 ? -14.222 -9.422 5.213 1.00 89.81 114 SER A C 1
ATOM 826 O O . SER A 1 114 ? -13.947 -9.941 4.134 1.00 89.81 114 SER A O 1
ATOM 828 N N . ALA A 1 115 ? -13.984 -8.130 5.468 1.00 91.25 115 ALA A N 1
ATOM 829 C CA . ALA A 1 115 ? -13.388 -7.230 4.490 1.00 91.25 115 ALA A CA 1
ATOM 830 C C . ALA A 1 115 ? -11.968 -7.679 4.116 1.00 91.25 115 ALA A C 1
ATOM 832 O O . ALA A 1 115 ? -11.661 -7.822 2.933 1.00 91.25 115 ALA A O 1
ATOM 833 N N . PHE A 1 116 ? -11.115 -7.990 5.097 1.00 89.88 116 PHE A N 1
ATOM 834 C CA . PHE A 1 116 ? -9.770 -8.500 4.823 1.00 89.88 116 PHE A CA 1
ATOM 835 C C . PHE A 1 116 ? -9.786 -9.884 4.166 1.00 89.88 116 PHE A C 1
ATOM 837 O O . PHE A 1 116 ? -9.017 -10.117 3.234 1.00 89.88 116 PHE A O 1
ATOM 844 N N . GLY A 1 117 ? -10.690 -10.779 4.574 1.00 91.12 117 GLY A N 1
ATOM 845 C CA . GLY A 1 117 ? -10.881 -12.073 3.915 1.00 91.12 117 GLY A CA 1
ATOM 846 C C . GLY A 1 117 ? -11.282 -11.924 2.445 1.00 91.12 117 GLY A C 1
ATOM 847 O O . GLY A 1 117 ? -10.680 -12.550 1.571 1.00 91.12 117 GLY A O 1
ATOM 848 N N . ALA A 1 118 ? -12.232 -11.033 2.152 1.00 92.06 118 ALA A N 1
ATOM 849 C CA . ALA A 1 118 ? -12.650 -10.717 0.790 1.00 92.06 118 ALA A CA 1
ATOM 850 C C . ALA A 1 118 ? -11.497 -10.132 -0.039 1.00 92.06 118 ALA A C 1
ATOM 852 O O . ALA A 1 118 ? -11.300 -10.546 -1.179 1.00 9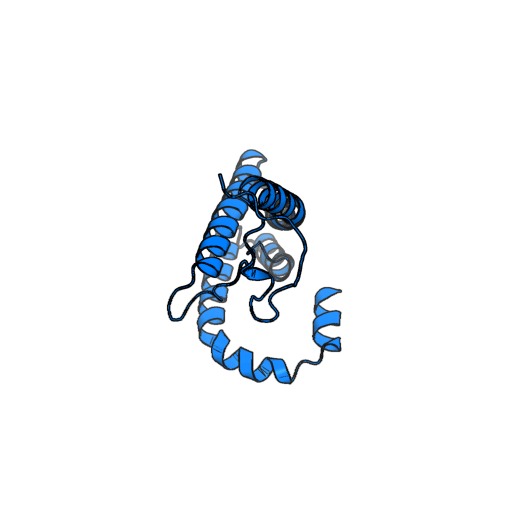2.06 118 ALA A O 1
ATOM 853 N N . VAL A 1 119 ? -10.691 -9.232 0.536 1.00 91.88 119 VAL A N 1
ATOM 854 C CA . VAL A 1 119 ? -9.507 -8.657 -0.126 1.00 91.88 119 VAL A CA 1
ATOM 855 C C . VAL A 1 119 ? -8.467 -9.730 -0.450 1.00 91.88 119 VAL A C 1
ATOM 857 O O . VAL A 1 119 ? -7.920 -9.724 -1.554 1.00 91.88 119 VAL A O 1
ATOM 860 N N . ILE A 1 120 ? -8.208 -10.675 0.459 1.00 93.19 120 ILE A N 1
ATOM 861 C CA . ILE A 1 120 ? -7.266 -11.781 0.221 1.00 93.19 120 ILE A CA 1
ATOM 862 C C . ILE A 1 120 ? -7.753 -12.655 -0.941 1.00 93.19 120 ILE A C 1
ATOM 864 O O . ILE A 1 120 ? -6.989 -12.931 -1.868 1.00 93.19 120 ILE A O 1
ATOM 868 N N . VAL A 1 121 ? -9.031 -13.045 -0.933 1.00 94.88 121 VAL A N 1
ATOM 869 C CA . VAL A 1 121 ? -9.623 -13.865 -2.002 1.00 94.88 121 VAL A CA 1
ATOM 870 C C . VAL A 1 121 ? -9.617 -13.116 -3.337 1.00 94.88 121 VAL A C 1
ATOM 872 O O . VAL A 1 121 ? -9.190 -13.670 -4.350 1.00 94.88 121 VAL A O 1
ATOM 875 N N . ALA A 1 122 ? -10.018 -11.842 -3.347 1.00 93.00 122 ALA A N 1
ATOM 876 C CA . ALA A 1 122 ? -10.000 -11.001 -4.540 1.00 93.00 122 ALA A CA 1
ATOM 877 C C . ALA A 1 122 ? -8.582 -10.838 -5.107 1.00 93.00 122 ALA A C 1
ATOM 879 O O . ALA A 1 122 ? -8.396 -10.910 -6.319 1.00 93.00 122 ALA A O 1
ATOM 880 N N . SER A 1 123 ? -7.575 -10.686 -4.244 1.00 91.62 123 SER A N 1
ATOM 881 C CA . SER A 1 123 ? -6.168 -10.580 -4.652 1.00 91.62 123 SER A CA 1
ATOM 882 C C . SER A 1 123 ? -5.650 -11.879 -5.266 1.00 91.62 123 SER A C 1
ATOM 884 O O . SER A 1 123 ? -4.944 -11.843 -6.273 1.00 91.62 123 SER A O 1
ATOM 886 N N . LEU A 1 124 ? -6.034 -13.034 -4.712 1.00 94.25 124 LEU A N 1
ATOM 887 C CA . LEU A 1 124 ? -5.673 -14.338 -5.268 1.00 94.25 124 LEU A CA 1
ATOM 888 C C . LEU A 1 124 ? -6.299 -14.553 -6.653 1.00 94.25 124 LEU A C 1
ATOM 890 O O . LEU A 1 124 ? -5.609 -14.952 -7.590 1.00 94.25 124 LEU A O 1
ATOM 894 N N . ILE A 1 125 ? -7.587 -14.232 -6.802 1.00 94.94 125 ILE A N 1
ATOM 895 C CA . ILE A 1 125 ? -8.284 -14.285 -8.095 1.00 94.94 125 ILE A CA 1
ATOM 896 C C . ILE A 1 125 ? -7.637 -13.310 -9.087 1.00 94.94 125 ILE A C 1
ATOM 898 O O . ILE A 1 125 ? -7.364 -13.675 -10.231 1.00 94.94 125 ILE A O 1
ATOM 902 N N . GLY A 1 126 ? -7.339 -12.087 -8.643 1.00 90.69 126 GLY A N 1
ATOM 903 C CA . GLY A 1 126 ? -6.669 -11.067 -9.443 1.00 90.69 126 GLY A CA 1
ATOM 904 C C . GLY A 1 126 ? -5.316 -11.540 -9.965 1.00 90.69 126 GLY A C 1
ATOM 905 O O . GLY A 1 126 ? -5.042 -11.408 -11.156 1.00 90.69 126 GLY A O 1
ATOM 906 N N . LEU A 1 127 ? -4.502 -12.174 -9.119 1.00 90.38 127 LEU A N 1
ATOM 907 C CA . LEU A 1 127 ? -3.210 -12.738 -9.511 1.00 90.38 127 LEU A CA 1
ATOM 908 C C . LEU A 1 127 ? -3.361 -13.802 -10.609 1.00 90.38 127 LEU A C 1
ATOM 910 O O . LEU A 1 127 ? -2.602 -13.794 -11.576 1.00 90.38 127 LEU A O 1
ATOM 914 N N . LEU A 1 128 ? -4.376 -14.667 -10.515 1.00 91.44 128 LEU A N 1
ATOM 915 C CA . LEU A 1 128 ? -4.645 -15.701 -11.521 1.00 91.44 128 LEU A CA 1
ATOM 916 C C . LEU A 1 128 ? -5.130 -15.115 -12.859 1.00 91.44 128 LEU A C 1
ATOM 918 O O . LEU A 1 128 ? -4.757 -15.610 -13.922 1.00 91.44 128 LEU A O 1
ATOM 922 N N . ILE A 1 129 ? -5.934 -14.049 -12.820 1.00 92.19 129 ILE A N 1
ATOM 923 C CA . ILE A 1 129 ? -6.500 -13.394 -14.013 1.00 92.19 129 ILE A CA 1
ATOM 924 C C . ILE A 1 129 ? -5.517 -12.394 -14.651 1.00 92.19 129 ILE A C 1
ATOM 926 O O . ILE A 1 129 ? -5.623 -12.101 -15.845 1.00 92.19 129 ILE A O 1
ATOM 930 N N . THR A 1 130 ? -4.520 -11.914 -13.901 1.00 88.88 130 THR A N 1
ATOM 931 C CA . THR A 1 130 ? -3.522 -10.914 -14.330 1.00 88.88 130 THR A CA 1
ATOM 932 C C . THR A 1 130 ? -2.969 -11.124 -15.753 1.00 88.88 130 THR A C 1
ATOM 934 O O . THR A 1 130 ? -3.031 -10.174 -16.538 1.00 88.88 130 THR A O 1
ATOM 937 N N . PRO A 1 131 ? -2.475 -12.312 -16.172 1.00 84.62 131 PRO A N 1
ATOM 938 C CA . PRO A 1 131 ? -1.907 -12.481 -17.517 1.00 84.62 131 PRO A CA 1
ATOM 939 C C . PRO A 1 131 ? -2.939 -12.338 -18.647 1.00 84.62 131 PRO A C 1
ATOM 941 O O . PRO A 1 131 ? -2.587 -11.966 -19.768 1.00 84.62 131 PRO A O 1
ATOM 944 N N . PHE A 1 132 ? -4.210 -12.638 -18.374 1.00 89.06 132 PHE A N 1
ATOM 945 C CA . PHE A 1 132 ? -5.298 -12.442 -19.327 1.00 89.06 132 PHE A CA 1
ATOM 946 C C . PHE A 1 132 ? -5.721 -10.974 -19.370 1.00 89.06 132 PHE A C 1
ATOM 948 O O . PHE A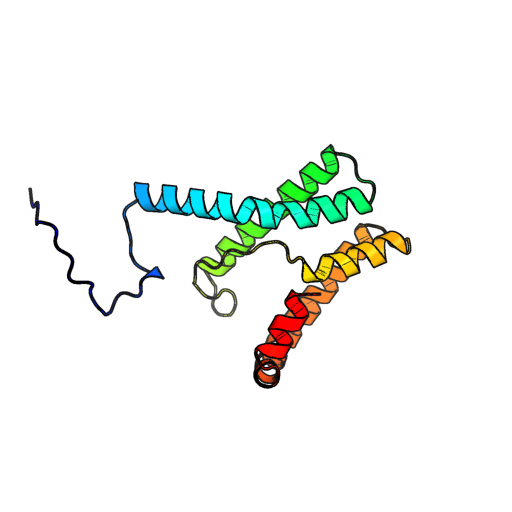 1 132 ? -5.825 -10.390 -20.449 1.00 89.06 132 PHE A O 1
ATOM 955 N N . PHE A 1 133 ? -5.875 -10.352 -18.199 1.00 85.38 133 PHE A N 1
ATOM 956 C CA . PHE A 1 133 ? -6.247 -8.946 -18.083 1.00 85.38 133 PHE A CA 1
ATOM 957 C C . PHE A 1 133 ? -5.220 -8.022 -18.749 1.00 85.38 133 PHE A C 1
ATOM 959 O O . PHE A 1 133 ? -5.603 -7.101 -19.466 1.00 85.38 133 PHE A O 1
ATOM 966 N N . ALA A 1 134 ? -3.923 -8.333 -18.639 1.00 84.25 134 ALA A N 1
ATOM 967 C CA . ALA A 1 134 ? -2.850 -7.602 -19.315 1.00 84.25 134 ALA A CA 1
ATOM 968 C C . ALA A 1 134 ? -3.041 -7.490 -20.842 1.00 84.25 134 ALA A C 1
ATOM 970 O O . ALA A 1 134 ? -2.638 -6.495 -21.442 1.00 84.25 134 ALA A O 1
ATOM 971 N N . LYS A 1 135 ? -3.698 -8.468 -21.484 1.00 84.62 135 LYS A N 1
ATOM 972 C CA . LYS A 1 135 ? -4.015 -8.417 -22.924 1.00 84.62 135 LYS A CA 1
ATOM 973 C C . LYS A 1 135 ? -5.208 -7.508 -23.232 1.00 84.62 135 LYS A C 1
ATOM 975 O O . LYS A 1 135 ? -5.273 -6.941 -24.320 1.00 84.62 135 LYS A O 1
ATOM 980 N N . ILE A 1 136 ? -6.134 -7.366 -22.285 1.00 87.06 136 ILE A N 1
ATOM 981 C CA . ILE A 1 136 ? -7.370 -6.588 -22.433 1.00 87.06 136 ILE A CA 1
ATOM 982 C C . ILE A 1 136 ? -7.129 -5.094 -22.186 1.00 87.06 136 ILE A C 1
ATOM 984 O O . ILE A 1 136 ? -7.792 -4.269 -22.808 1.00 87.06 136 ILE A O 1
ATOM 988 N N . ILE A 1 137 ? -6.149 -4.720 -21.354 1.00 82.62 137 ILE A N 1
ATOM 989 C CA . ILE A 1 137 ? -5.848 -3.308 -21.037 1.00 82.62 137 ILE A CA 1
ATOM 990 C C . ILE A 1 137 ? -5.617 -2.452 -22.300 1.00 82.62 137 ILE A C 1
ATOM 992 O O . ILE A 1 137 ? -5.932 -1.267 -22.297 1.00 82.62 137 ILE A O 1
ATOM 996 N N . ARG A 1 138 ? -5.179 -3.042 -23.425 1.00 81.94 138 ARG A N 1
ATOM 997 C CA . ARG A 1 138 ? -5.052 -2.344 -24.721 1.00 81.94 138 ARG A CA 1
ATOM 998 C C . ARG A 1 138 ? -6.366 -1.717 -25.226 1.00 81.94 138 ARG A C 1
ATOM 1000 O O . ARG A 1 138 ? -6.313 -0.779 -26.016 1.00 81.94 138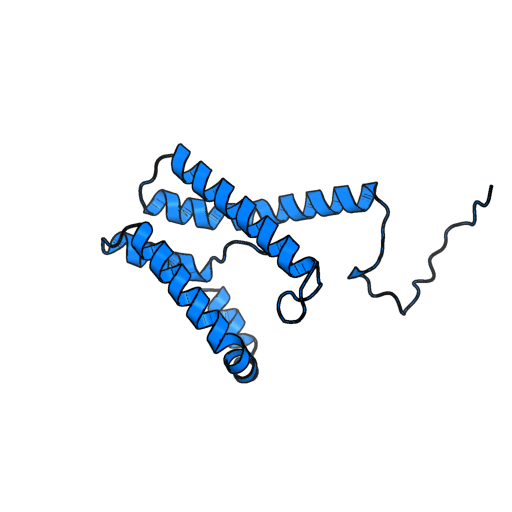 ARG A O 1
ATOM 1007 N N . PHE A 1 139 ? -7.523 -2.218 -24.795 1.00 85.38 139 PHE A N 1
ATOM 1008 C CA . PHE A 1 139 ? -8.842 -1.696 -25.168 1.00 85.38 139 PHE A CA 1
ATOM 1009 C C . PHE A 1 139 ? -9.324 -0.545 -24.280 1.00 85.38 139 PHE A C 1
ATOM 1011 O O . PHE A 1 139 ? -10.337 0.070 -24.600 1.00 85.38 139 PHE A O 1
ATOM 1018 N N . PHE A 1 140 ? -8.613 -0.235 -23.193 1.00 86.06 140 PHE A N 1
ATOM 1019 C CA . PHE A 1 140 ? -8.941 0.867 -22.295 1.00 86.06 140 PHE A CA 1
ATOM 1020 C C . PHE A 1 140 ? -8.041 2.072 -22.608 1.00 86.06 140 PHE A C 1
ATOM 1022 O O . PHE A 1 140 ? -6.905 2.132 -22.132 1.00 86.06 140 PHE A O 1
ATOM 1029 N N . PRO A 1 141 ? -8.499 3.030 -23.441 1.00 86.94 141 PRO A N 1
ATOM 1030 C CA . PRO A 1 141 ? -7.715 4.217 -23.760 1.00 86.94 141 PRO A CA 1
ATOM 1031 C C . PRO A 1 141 ? -7.497 5.090 -22.510 1.00 86.94 141 PRO A C 1
ATOM 1033 O O . PRO A 1 141 ? -8.298 5.023 -21.573 1.00 86.94 141 PRO A O 1
ATOM 1036 N N . PRO A 1 142 ? -6.476 5.974 -22.503 1.00 85.56 142 PRO A N 1
ATOM 1037 C CA . PRO A 1 142 ? -6.128 6.806 -21.345 1.00 85.56 142 PRO A CA 1
ATOM 1038 C C . PRO A 1 142 ? -7.290 7.621 -20.762 1.00 85.56 142 PRO A C 1
ATOM 1040 O O . PRO A 1 142 ? -7.301 7.890 -19.565 1.00 85.56 142 PRO A O 1
ATOM 1043 N N . VAL A 1 143 ? -8.286 7.972 -21.584 1.00 89.75 143 VAL A N 1
ATOM 1044 C CA . VAL A 1 143 ? -9.504 8.662 -21.135 1.00 89.75 143 VAL A CA 1
ATOM 1045 C C . VAL A 1 143 ? -10.305 7.837 -20.121 1.00 89.75 143 VAL A C 1
ATOM 1047 O O . VAL A 1 143 ? -10.773 8.393 -19.136 1.00 89.75 143 VAL A O 1
ATOM 1050 N N . VAL A 1 144 ? -10.406 6.514 -20.291 1.00 88.81 144 VAL A N 1
ATOM 1051 C CA . VAL A 1 144 ? -11.157 5.657 -19.358 1.00 88.81 144 VAL A CA 1
ATOM 1052 C C . VAL A 1 144 ? -10.403 5.524 -18.042 1.00 88.81 144 VAL A C 1
ATOM 1054 O O . VAL A 1 144 ? -10.984 5.704 -16.975 1.00 88.81 144 VAL A O 1
ATOM 1057 N N . THR A 1 145 ? -9.096 5.273 -18.113 1.00 84.88 145 THR A N 1
ATOM 1058 C CA . THR A 1 145 ? -8.244 5.176 -16.923 1.00 84.88 145 THR A CA 1
ATOM 1059 C C . THR A 1 145 ? -8.235 6.487 -16.136 1.00 84.88 145 THR A C 1
ATOM 1061 O O . THR A 1 145 ? -8.339 6.461 -14.915 1.00 84.88 145 THR A O 1
ATOM 1064 N N . GLY A 1 146 ? -8.173 7.634 -16.822 1.00 86.25 146 GLY A N 1
ATOM 1065 C CA . GLY A 1 146 ? -8.243 8.954 -16.197 1.00 86.25 146 GLY A CA 1
ATOM 1066 C C . GLY A 1 146 ? -9.574 9.200 -15.487 1.00 86.25 146 GLY A C 1
ATOM 1067 O O . GLY A 1 146 ? -9.567 9.617 -14.333 1.00 86.25 146 GLY A O 1
ATOM 1068 N N . CYS A 1 147 ? -10.703 8.874 -16.127 1.00 88.75 147 CYS A N 1
ATOM 1069 C CA . CYS A 1 147 ? -12.017 8.987 -15.494 1.00 88.75 147 CYS A CA 1
ATOM 1070 C C . CYS A 1 147 ? -12.107 8.145 -14.219 1.00 88.75 147 CYS A C 1
ATOM 1072 O O . CYS A 1 147 ? -12.536 8.670 -13.203 1.00 88.75 147 CYS A O 1
ATOM 1074 N N . VAL A 1 148 ? -11.651 6.887 -14.232 1.00 84.38 148 VAL A N 1
ATOM 1075 C CA . VAL A 1 148 ? -11.685 6.009 -13.044 1.00 84.38 148 VAL A CA 1
ATOM 1076 C C . VAL A 1 148 ? -10.884 6.579 -11.870 1.00 84.38 148 VAL A C 1
ATOM 1078 O O . VAL A 1 148 ? -11.270 6.375 -10.731 1.00 84.38 148 VAL A O 1
ATOM 1081 N N . ILE A 1 149 ? -9.793 7.305 -12.126 1.00 83.19 149 ILE A N 1
ATOM 1082 C CA . ILE A 1 149 ? -8.983 7.924 -11.065 1.00 83.19 149 ILE A CA 1
ATOM 1083 C C . ILE A 1 149 ? -9.682 9.152 -10.455 1.00 83.19 149 ILE A C 1
ATOM 1085 O O . ILE A 1 149 ? -9.419 9.492 -9.305 1.00 83.19 149 ILE A O 1
ATOM 1089 N N . THR A 1 150 ? -10.543 9.841 -11.214 1.00 85.62 150 THR A N 1
ATOM 1090 C CA . THR A 1 150 ? -11.247 11.046 -10.733 1.00 85.62 150 THR A CA 1
ATOM 1091 C C . THR A 1 150 ? -12.458 10.770 -9.841 1.00 85.62 150 THR A C 1
ATOM 1093 O O . THR A 1 150 ? -12.895 11.691 -9.153 1.00 85.62 150 THR A O 1
ATOM 1096 N N . ILE A 1 151 ? -13.012 9.554 -9.886 1.00 73.62 151 ILE A N 1
ATOM 1097 C CA . ILE A 1 151 ? -14.204 9.126 -9.126 1.00 73.62 151 ILE A CA 1
ATOM 1098 C C . ILE A 1 151 ? -13.779 8.449 -7.828 1.00 73.62 151 ILE A C 1
ATOM 1100 O O . ILE A 1 151 ? -14.462 8.689 -6.810 1.00 73.62 151 ILE A O 1
#

Radius of gyration: 20.3 Å; Cα contacts (8 Å, |Δi|>4): 93; chains: 1; bounding 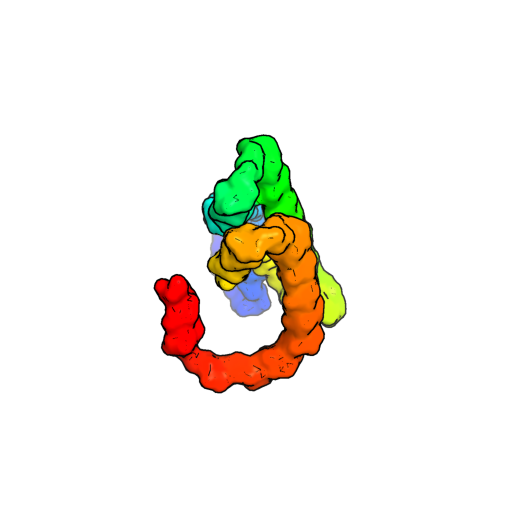box: 70×32×44 Å

pLDDT: mean 83.26, std 12.85, range [39.06, 94.94]

Solvent-accessible surface area (backbone atoms only — not comparable to full-atom values): 8938 Å² total; per-residue (Å²): 142,81,87,81,80,92,78,85,79,71,62,88,84,63,58,77,93,74,63,82,80,46,73,72,51,50,52,50,52,50,49,53,50,51,61,64,48,42,68,61,40,45,46,54,37,49,53,53,25,57,76,67,69,53,52,75,70,56,32,50,48,44,35,52,50,49,55,51,52,20,50,51,48,19,51,48,22,30,66,35,51,102,92,44,47,82,55,40,91,51,84,43,68,63,69,67,88,53,47,67,60,41,52,52,36,36,75,72,71,54,34,69,70,48,34,54,51,49,50,53,54,51,50,54,52,46,61,72,44,41,77,61,49,65,68,53,52,78,77,57,53,70,69,57,60,51,52,65,74,74,108